Protein AF-A0A0G1ZP36-F1 (afdb_monomer_lite)

Structure (mmCIF, N/CA/C/O backbone):
data_AF-A0A0G1ZP36-F1
#
_entry.id   AF-A0A0G1ZP36-F1
#
loop_
_atom_site.group_PDB
_atom_site.id
_atom_site.type_symbol
_atom_site.label_atom_id
_atom_site.label_alt_id
_atom_site.label_comp_id
_atom_site.label_asym_id
_atom_site.label_entity_id
_atom_site.label_seq_id
_atom_site.pdbx_PDB_ins_code
_atom_site.Cartn_x
_atom_site.Cartn_y
_atom_site.Cartn_z
_atom_site.occupancy
_atom_site.B_iso_or_equiv
_atom_site.auth_seq_id
_atom_site.auth_comp_id
_atom_site.auth_asym_id
_atom_site.auth_atom_id
_atom_site.pdbx_PDB_model_num
ATOM 1 N N . MET A 1 1 ? 2.443 0.712 14.897 1.00 65.25 1 MET A N 1
ATOM 2 C CA . MET A 1 1 ? 2.502 -0.072 13.645 1.00 65.25 1 MET A CA 1
ATOM 3 C C . MET A 1 1 ? 1.630 0.637 12.625 1.00 65.25 1 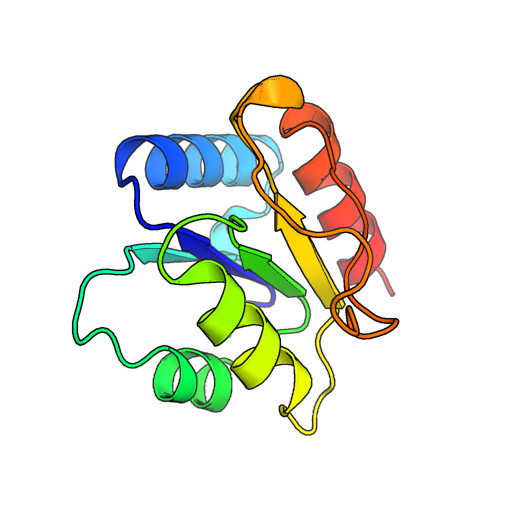MET A C 1
ATOM 5 O O . MET A 1 1 ? 0.583 1.121 13.044 1.00 65.25 1 MET A O 1
ATOM 9 N N . PRO A 1 2 ? 2.072 0.782 11.365 1.00 85.75 2 PRO A N 1
ATOM 10 C CA . PRO A 1 2 ? 1.306 1.484 10.337 1.00 85.75 2 PRO A CA 1
ATOM 11 C C . PRO A 1 2 ? 0.033 0.709 9.988 1.00 85.75 2 PRO A C 1
ATOM 13 O O . PRO A 1 2 ? 0.039 -0.514 9.879 1.00 85.75 2 PRO A O 1
ATOM 16 N N . ASP A 1 3 ? -1.068 1.429 9.796 1.00 92.06 3 ASP A N 1
ATOM 17 C CA . ASP A 1 3 ? -2.339 0.832 9.382 1.00 92.06 3 ASP A CA 1
ATOM 18 C C . ASP A 1 3 ? -2.416 0.622 7.864 1.00 92.06 3 ASP A C 1
ATOM 20 O O . ASP A 1 3 ? -3.232 -0.171 7.383 1.00 92.06 3 ASP A O 1
ATOM 24 N N . VAL A 1 4 ? -1.592 1.357 7.114 1.00 92.94 4 VAL A N 1
ATOM 25 C CA . VAL A 1 4 ? -1.607 1.410 5.653 1.00 92.94 4 VAL A CA 1
ATOM 26 C C . VAL A 1 4 ? -0.200 1.177 5.119 1.00 92.94 4 VAL A C 1
ATOM 28 O O . VAL A 1 4 ? 0.710 1.926 5.467 1.00 92.94 4 VAL A O 1
ATOM 31 N N . LEU A 1 5 ? -0.030 0.188 4.242 1.00 95.00 5 LEU A N 1
ATOM 32 C CA . LEU A 1 5 ? 1.207 0.010 3.477 1.00 95.00 5 LEU A CA 1
ATOM 33 C C . LEU A 1 5 ? 0.985 0.391 2.017 1.00 95.00 5 LEU A C 1
ATOM 35 O O . LEU A 1 5 ? 0.062 -0.113 1.375 1.00 95.00 5 LEU A O 1
ATOM 39 N N . PHE A 1 6 ? 1.855 1.246 1.493 1.00 92.50 6 PHE A N 1
ATOM 40 C CA . PHE A 1 6 ? 1.927 1.588 0.077 1.00 92.50 6 PHE A CA 1
ATOM 41 C C . PHE A 1 6 ? 3.083 0.837 -0.576 1.00 92.50 6 PHE A C 1
ATOM 43 O O . PHE A 1 6 ? 4.202 0.876 -0.073 1.00 92.50 6 PHE A O 1
ATOM 50 N N . PHE A 1 7 ? 2.827 0.194 -1.711 1.00 91.69 7 PHE A N 1
ATOM 51 C CA . PHE A 1 7 ? 3.829 -0.497 -2.517 1.00 91.69 7 PHE A CA 1
ATOM 52 C C . PHE A 1 7 ? 3.811 0.055 -3.936 1.00 91.69 7 PHE A C 1
ATOM 54 O O . PHE A 1 7 ? 2.861 -0.188 -4.684 1.00 91.69 7 PHE A O 1
ATOM 61 N N . GLU A 1 8 ? 4.869 0.762 -4.315 1.00 88.12 8 GLU A N 1
ATOM 62 C CA . GLU A 1 8 ? 4.987 1.369 -5.639 1.00 88.12 8 GLU A CA 1
ATOM 63 C C . GLU A 1 8 ? 6.396 1.181 -6.203 1.00 88.12 8 GLU A C 1
ATOM 65 O O . GLU A 1 8 ? 7.383 1.196 -5.475 1.00 88.12 8 GLU A O 1
ATOM 70 N N . SER A 1 9 ? 6.482 0.983 -7.514 1.00 85.56 9 SER A N 1
ATOM 71 C CA . SER A 1 9 ? 7.722 0.830 -8.275 1.00 85.56 9 SER A CA 1
ATOM 72 C C . SER A 1 9 ? 8.334 2.158 -8.740 1.00 85.56 9 SER A C 1
ATOM 74 O O . SER A 1 9 ? 9.549 2.229 -8.924 1.00 85.56 9 SER A O 1
ATOM 76 N N . SER A 1 10 ? 7.528 3.213 -8.902 1.00 85.06 10 SER A N 1
ATOM 77 C CA . SER A 1 10 ? 7.999 4.578 -9.176 1.00 85.06 10 SER A CA 1
ATOM 78 C C . SER A 1 10 ? 8.250 5.356 -7.872 1.00 85.06 10 SER A C 1
ATOM 80 O O . SER A 1 10 ? 7.312 5.593 -7.104 1.00 85.06 10 SER A O 1
ATOM 82 N N . PRO A 1 11 ? 9.491 5.799 -7.604 1.00 87.50 11 PRO A N 1
ATOM 83 C CA . PRO A 1 11 ? 9.788 6.601 -6.419 1.00 87.50 11 PRO A CA 1
ATOM 84 C C . PRO A 1 11 ? 9.099 7.975 -6.448 1.00 87.50 11 PRO A C 1
ATOM 86 O O . PRO A 1 11 ? 8.756 8.503 -5.393 1.00 87.50 11 PRO A O 1
ATOM 89 N N . GLU A 1 12 ? 8.848 8.541 -7.630 1.00 86.62 12 GLU A N 1
ATOM 90 C CA . GLU A 1 12 ? 8.142 9.816 -7.797 1.00 86.62 12 GLU A CA 1
ATOM 91 C C . GLU A 1 12 ? 6.686 9.703 -7.343 1.00 86.62 12 GLU A C 1
ATOM 93 O O . GLU A 1 12 ? 6.200 10.535 -6.577 1.00 86.62 12 GLU A O 1
ATOM 98 N N . VAL A 1 13 ? 6.009 8.631 -7.757 1.00 84.06 13 VAL A N 1
ATOM 99 C CA . VAL A 1 13 ? 4.641 8.339 -7.323 1.00 84.06 13 VAL A CA 1
ATOM 100 C C . VAL A 1 13 ? 4.591 8.073 -5.818 1.00 84.06 13 VAL A C 1
ATOM 102 O O . VAL A 1 13 ? 3.694 8.553 -5.126 1.00 84.06 13 VAL A O 1
ATOM 105 N N . LEU A 1 14 ? 5.568 7.336 -5.282 1.00 88.19 14 LEU A N 1
ATOM 106 C CA . LEU A 1 14 ? 5.658 7.078 -3.846 1.00 88.19 14 LEU A CA 1
ATOM 107 C C . LEU A 1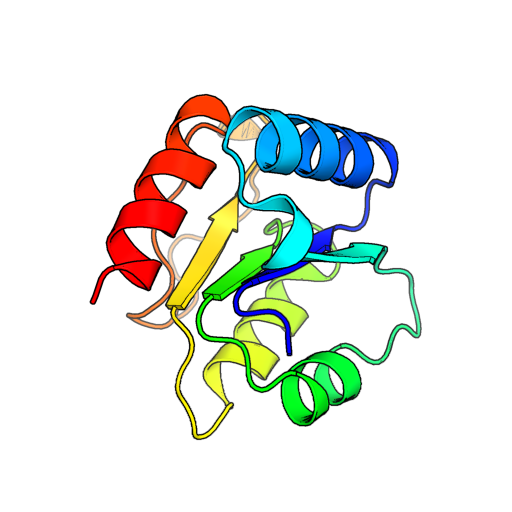 14 ? 5.793 8.388 -3.042 1.00 88.19 14 LEU A C 1
ATOM 109 O O . LEU A 1 14 ? 5.148 8.542 -2.003 1.00 88.19 14 LEU A O 1
ATOM 113 N N . ALA A 1 15 ? 6.590 9.341 -3.535 1.00 89.81 15 ALA A N 1
ATOM 114 C CA . ALA A 1 15 ? 6.734 10.664 -2.931 1.00 89.81 15 ALA A CA 1
ATOM 115 C C . ALA A 1 15 ? 5.425 11.473 -2.992 1.00 89.81 15 ALA A C 1
ATOM 117 O O . ALA A 1 15 ? 5.018 12.042 -1.979 1.00 89.81 15 ALA A O 1
ATOM 118 N N . GLU A 1 16 ? 4.720 11.460 -4.128 1.00 87.56 16 GLU A N 1
ATOM 119 C CA . GLU A 1 16 ? 3.405 12.103 -4.269 1.00 87.56 16 GLU A CA 1
ATOM 120 C C . GLU A 1 16 ? 2.390 11.536 -3.260 1.00 87.56 16 GLU A C 1
ATOM 122 O O . GLU A 1 16 ? 1.678 12.284 -2.583 1.00 87.56 16 GLU A O 1
ATOM 127 N N . LEU A 1 17 ? 2.362 10.211 -3.095 1.00 87.62 17 LEU A N 1
ATOM 128 C CA . LEU A 1 17 ? 1.510 9.540 -2.113 1.00 87.62 17 LEU A CA 1
ATOM 129 C C . LEU A 1 17 ? 1.860 9.950 -0.677 1.00 87.62 17 LEU A C 1
ATOM 131 O O . LEU A 1 17 ? 0.952 10.179 0.123 1.00 87.62 17 LEU A O 1
ATOM 135 N N . ALA A 1 18 ? 3.144 10.087 -0.343 1.00 90.94 18 ALA A N 1
ATOM 136 C CA . ALA A 1 18 ? 3.569 10.550 0.977 1.00 90.94 18 ALA A CA 1
ATOM 137 C C . ALA A 1 18 ? 3.141 12.004 1.245 1.00 90.94 18 ALA A C 1
ATOM 139 O O . ALA A 1 18 ? 2.612 12.310 2.318 1.00 90.94 18 ALA A O 1
ATOM 140 N N . GLU A 1 19 ? 3.285 12.898 0.263 1.00 90.50 19 GLU A N 1
ATOM 141 C CA . GLU A 1 19 ? 2.815 14.283 0.373 1.00 90.50 19 GLU A CA 1
ATOM 142 C C . GLU A 1 19 ? 1.296 14.371 0.558 1.00 90.50 19 GLU A C 1
ATOM 144 O O . GLU A 1 19 ? 0.798 15.154 1.375 1.00 90.50 19 GLU A O 1
ATOM 149 N N . LEU A 1 20 ? 0.537 13.565 -0.183 1.00 87.31 20 LEU A N 1
ATOM 150 C CA . LEU A 1 20 ? -0.915 13.506 -0.049 1.00 87.31 20 LEU A CA 1
ATOM 151 C C . LEU A 1 20 ? -1.334 12.903 1.298 1.00 87.31 20 LEU A C 1
ATOM 153 O O . LEU A 1 20 ? -2.231 13.440 1.952 1.00 87.31 20 LEU A O 1
ATOM 157 N N . ALA A 1 21 ? -0.645 11.868 1.781 1.00 89.94 21 ALA A N 1
ATOM 158 C CA . ALA A 1 21 ? -0.871 11.325 3.118 1.00 89.94 21 ALA A CA 1
ATOM 159 C C . ALA A 1 21 ? -0.657 12.391 4.201 1.00 89.94 21 ALA A C 1
ATOM 161 O O . ALA A 1 21 ? -1.460 12.495 5.133 1.00 89.94 21 ALA A O 1
ATOM 162 N N . ALA A 1 22 ? 0.377 13.226 4.058 1.00 91.06 22 ALA A N 1
ATOM 163 C CA . ALA A 1 22 ? 0.636 14.349 4.954 1.00 91.06 22 ALA A CA 1
ATOM 164 C C . ALA A 1 22 ? -0.491 15.393 4.908 1.00 91.06 22 ALA A C 1
ATOM 166 O O . ALA A 1 22 ? -1.025 15.761 5.957 1.00 91.06 22 ALA A O 1
ATOM 167 N N . LYS A 1 23 ? -0.936 15.801 3.710 1.00 90.50 23 LYS A N 1
ATOM 168 C CA . LYS A 1 23 ? -2.077 16.724 3.528 1.00 90.50 23 LYS A CA 1
ATOM 169 C C . LYS A 1 23 ? -3.359 16.202 4.181 1.00 90.50 23 LYS A C 1
ATOM 171 O O . LYS A 1 23 ? -4.146 16.982 4.713 1.00 90.50 23 LYS A O 1
ATOM 176 N N . HIS A 1 24 ? -3.554 14.884 4.189 1.00 88.81 24 HIS A N 1
ATOM 177 C CA . HIS A 1 24 ? -4.705 14.238 4.812 1.00 88.81 24 HIS A CA 1
ATOM 178 C C . HIS A 1 24 ? -4.492 13.859 6.290 1.00 88.81 24 HIS A C 1
ATOM 180 O O . HIS A 1 24 ? -5.407 13.270 6.865 1.00 88.81 24 HIS A O 1
ATOM 186 N N . GLN A 1 25 ? -3.374 14.225 6.930 1.00 90.69 25 GLN A N 1
ATOM 187 C CA . GLN A 1 25 ? -3.052 13.872 8.328 1.00 90.69 25 GLN A CA 1
ATOM 188 C C . GLN A 1 25 ? -3.033 12.352 8.579 1.00 90.69 25 GLN A C 1
ATOM 190 O O . GLN A 1 25 ? -3.440 11.868 9.632 1.00 90.69 25 GLN A O 1
ATOM 195 N N . LEU A 1 26 ? -2.597 11.583 7.581 1.00 90.69 26 LEU A N 1
ATOM 196 C CA . LEU A 1 26 ? -2.473 10.126 7.654 1.00 90.69 26 LEU A CA 1
ATOM 197 C C . LEU A 1 26 ? -1.023 9.642 7.645 1.00 90.69 26 LEU A C 1
ATOM 199 O O . LEU A 1 26 ? -0.809 8.455 7.851 1.00 90.69 26 LEU A O 1
ATOM 203 N N . LEU A 1 27 ? -0.044 10.532 7.446 1.00 92.56 27 LEU A N 1
ATOM 204 C CA . LEU A 1 27 ? 1.361 10.162 7.255 1.00 92.56 27 LEU A CA 1
ATOM 205 C C . LEU A 1 27 ? 1.894 9.204 8.335 1.00 92.56 27 LEU A C 1
ATOM 207 O O . LEU A 1 27 ? 2.490 8.194 7.996 1.00 92.56 27 LEU A O 1
ATOM 211 N N . GLU A 1 28 ? 1.614 9.463 9.615 1.00 93.00 28 GLU A N 1
ATOM 212 C CA . GLU A 1 28 ? 2.070 8.617 10.737 1.00 93.00 28 GLU A CA 1
ATOM 213 C C . GLU A 1 28 ? 1.426 7.219 10.771 1.00 93.00 28 GLU A C 1
ATOM 215 O O . GLU A 1 28 ? 1.902 6.321 11.465 1.00 93.00 28 GLU A O 1
ATOM 220 N N . ARG A 1 29 ? 0.333 7.022 10.028 1.00 93.31 29 ARG A N 1
ATOM 221 C CA . ARG A 1 29 ? -0.375 5.741 9.891 1.00 93.31 29 ARG A CA 1
ATOM 222 C C . ARG A 1 29 ? 0.026 4.989 8.624 1.00 93.31 29 ARG A C 1
ATOM 224 O O . ARG A 1 29 ? -0.488 3.893 8.393 1.00 93.31 29 ARG A O 1
ATOM 231 N N . CYS A 1 30 ? 0.893 5.574 7.803 1.00 94.44 30 CYS A N 1
ATOM 232 C CA . CYS A 1 30 ? 1.297 5.048 6.512 1.00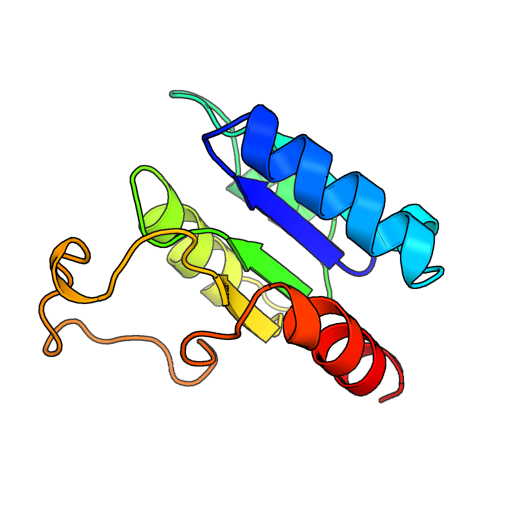 94.44 30 CYS A CA 1
ATOM 233 C C . CYS A 1 30 ? 2.777 4.665 6.521 1.00 94.44 30 CYS A C 1
ATOM 235 O O . CYS A 1 30 ? 3.614 5.379 7.064 1.00 94.44 30 CYS A O 1
ATOM 237 N N . GLU A 1 31 ? 3.104 3.565 5.857 1.00 95.31 31 GLU A N 1
ATOM 238 C CA . GLU A 1 31 ? 4.476 3.220 5.495 1.00 95.31 31 GLU A CA 1
ATOM 239 C C . GLU A 1 31 ? 4.551 3.004 3.981 1.00 95.31 31 GLU A C 1
ATOM 241 O O . GLU A 1 31 ? 3.617 2.495 3.354 1.00 95.31 31 GLU A O 1
ATOM 246 N N . PHE A 1 32 ? 5.645 3.471 3.384 1.00 93.44 32 PHE A N 1
ATOM 247 C CA . PHE A 1 32 ? 5.815 3.562 1.941 1.00 93.44 32 PHE A CA 1
ATOM 248 C C . PHE A 1 32 ? 7.006 2.711 1.516 1.00 93.44 32 PHE A C 1
ATOM 250 O O . PHE A 1 32 ? 8.147 2.985 1.887 1.00 93.44 32 PHE A O 1
ATOM 257 N N . HIS A 1 33 ? 6.739 1.689 0.714 1.00 93.31 33 HIS A N 1
ATOM 258 C CA . HIS A 1 33 ? 7.733 0.759 0.212 1.00 93.31 33 HIS A CA 1
ATOM 259 C C . HIS A 1 33 ? 7.957 0.988 -1.276 1.00 93.31 33 HIS A C 1
ATOM 261 O O . HIS A 1 33 ? 7.092 0.704 -2.110 1.00 93.31 33 HIS A O 1
ATOM 267 N N . TRP A 1 34 ? 9.158 1.453 -1.608 1.00 91.62 34 TRP A N 1
ATOM 268 C CA . TRP A 1 34 ? 9.627 1.414 -2.982 1.00 91.62 34 TRP A CA 1
ATOM 269 C C . TRP A 1 34 ? 9.980 -0.026 -3.358 1.00 91.62 34 TRP A C 1
ATOM 271 O O . TRP A 1 34 ? 10.849 -0.648 -2.739 1.00 91.62 34 TRP A O 1
ATOM 281 N N . VAL A 1 35 ? 9.287 -0.576 -4.352 1.00 86.81 35 VAL A N 1
ATOM 282 C CA . VAL A 1 35 ? 9.451 -1.972 -4.750 1.00 86.81 35 VAL A CA 1
ATOM 283 C C . VAL A 1 35 ? 10.309 -2.086 -6.001 1.00 86.81 35 VAL A C 1
ATOM 285 O O . VAL A 1 35 ? 9.968 -1.586 -7.072 1.00 86.81 35 VAL A O 1
ATOM 288 N N . MET A 1 36 ? 11.408 -2.817 -5.861 1.00 84.25 36 MET A N 1
ATOM 289 C CA . MET A 1 36 ? 12.349 -3.154 -6.920 1.00 84.25 36 MET A CA 1
ATOM 290 C C . MET A 1 36 ? 12.434 -4.683 -7.066 1.00 84.25 36 MET A C 1
ATOM 292 O O . 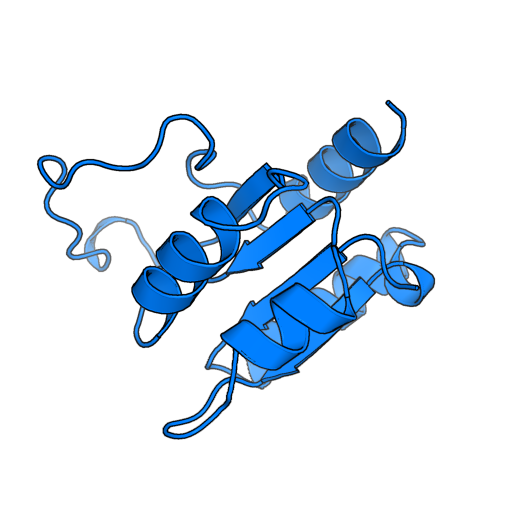MET A 1 36 ? 11.972 -5.420 -6.188 1.00 84.25 36 MET A O 1
ATOM 296 N N . PRO A 1 37 ? 13.030 -5.208 -8.151 1.00 79.56 37 PRO A N 1
ATOM 297 C CA . PRO A 1 37 ? 13.347 -6.630 -8.231 1.00 79.56 37 PRO A CA 1
ATOM 298 C C . PRO A 1 37 ? 14.124 -7.098 -6.989 1.00 79.56 37 PRO A C 1
ATOM 300 O O . PRO A 1 37 ? 15.159 -6.531 -6.650 1.00 79.56 37 PRO A O 1
ATOM 303 N N . GLY A 1 38 ? 13.612 -8.127 -6.307 1.00 80.88 38 GLY A N 1
ATOM 304 C CA . GLY A 1 38 ? 14.198 -8.666 -5.073 1.00 80.88 38 GLY A CA 1
ATOM 305 C C . GLY A 1 38 ? 13.654 -8.075 -3.766 1.00 80.88 38 GLY A C 1
ATOM 306 O O . GLY A 1 38 ? 14.030 -8.555 -2.699 1.00 80.88 38 GLY A O 1
ATOM 307 N N . THR A 1 39 ? 12.757 -7.084 -3.811 1.00 85.94 39 THR A N 1
ATOM 308 C CA . THR A 1 39 ? 12.059 -6.606 -2.609 1.00 85.94 39 THR A CA 1
ATOM 309 C C . THR A 1 39 ? 11.160 -7.706 -2.031 1.00 85.94 39 THR A C 1
ATOM 311 O O . THR A 1 39 ? 10.284 -8.234 -2.716 1.00 85.94 39 THR A O 1
ATOM 314 N N . ASP A 1 40 ? 11.341 -8.019 -0.747 1.00 89.62 40 ASP A N 1
ATOM 315 C CA . ASP A 1 40 ? 10.535 -9.007 -0.022 1.00 89.62 40 ASP A CA 1
ATOM 316 C C . ASP A 1 40 ? 9.230 -8.383 0.503 1.00 89.62 40 ASP A C 1
ATOM 318 O O . ASP A 1 40 ? 9.112 -7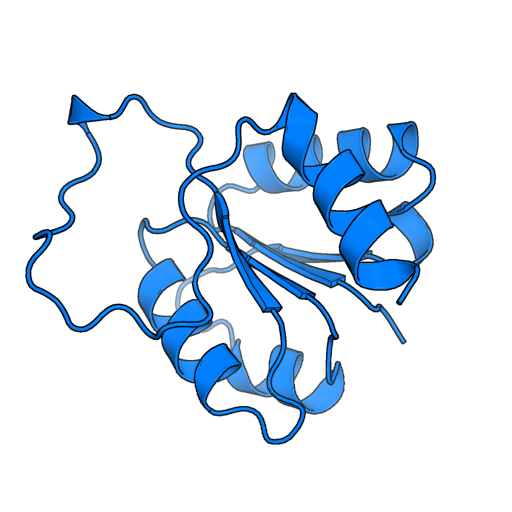.961 1.657 1.00 89.62 40 ASP A O 1
ATOM 322 N N . VAL A 1 41 ? 8.238 -8.303 -0.385 1.00 90.38 41 VAL A N 1
ATOM 323 C CA . VAL A 1 41 ? 6.895 -7.779 -0.085 1.00 90.38 41 VAL A CA 1
ATOM 324 C C . VAL A 1 41 ? 6.195 -8.617 0.992 1.00 90.38 41 VAL A C 1
ATOM 326 O O . VAL A 1 41 ? 5.547 -8.069 1.886 1.00 90.38 41 VAL A O 1
ATOM 329 N N . ALA A 1 42 ? 6.355 -9.942 0.948 1.00 89.62 42 ALA A N 1
ATOM 330 C CA . ALA A 1 42 ? 5.727 -10.861 1.892 1.00 89.62 42 ALA A CA 1
ATOM 331 C C . ALA A 1 42 ? 6.231 -10.639 3.324 1.00 89.62 42 ALA A C 1
ATOM 333 O O . ALA A 1 42 ? 5.467 -10.753 4.284 1.00 89.62 42 ALA A O 1
ATOM 334 N N . LYS A 1 43 ? 7.515 -10.311 3.503 1.00 92.44 43 LYS A N 1
ATOM 335 C CA . LYS A 1 43 ? 8.054 -9.920 4.809 1.00 92.44 43 LYS A CA 1
ATOM 336 C C . LYS A 1 43 ? 7.405 -8.636 5.328 1.00 92.44 43 LYS A C 1
ATOM 338 O O . LYS A 1 43 ? 6.871 -8.669 6.433 1.00 92.44 43 LYS A O 1
ATOM 343 N N . ALA A 1 44 ? 7.379 -7.563 4.533 1.00 91.75 44 ALA A N 1
ATOM 344 C CA . ALA A 1 44 ? 6.778 -6.286 4.940 1.00 91.75 44 ALA A CA 1
ATOM 345 C C . ALA A 1 44 ? 5.297 -6.446 5.334 1.00 91.75 44 ALA A C 1
ATOM 347 O O . ALA A 1 44 ? 4.862 -5.976 6.383 1.00 91.75 44 ALA A O 1
ATOM 348 N N . LEU A 1 45 ? 4.534 -7.201 4.540 1.00 92.56 45 LEU A N 1
ATOM 349 C CA . LEU A 1 45 ? 3.131 -7.518 4.812 1.00 92.56 45 LEU A CA 1
ATOM 350 C C . LEU A 1 45 ? 2.938 -8.333 6.102 1.00 92.56 45 LEU A C 1
ATOM 352 O O . LEU A 1 45 ? 2.040 -8.036 6.893 1.00 92.56 45 LEU A O 1
ATOM 356 N N . ARG A 1 46 ? 3.778 -9.352 6.333 1.00 90.62 46 ARG A N 1
ATOM 357 C CA . ARG A 1 46 ? 3.700 -10.195 7.537 1.00 90.62 46 ARG A CA 1
ATOM 358 C C . ARG A 1 46 ? 4.084 -9.443 8.805 1.00 90.62 46 ARG A C 1
ATOM 360 O O . ARG A 1 46 ? 3.429 -9.656 9.821 1.00 90.62 46 ARG A O 1
ATOM 367 N N . GLU A 1 47 ? 5.117 -8.607 8.748 1.00 91.25 47 GLU A N 1
ATOM 368 C CA . GLU A 1 47 ? 5.592 -7.814 9.887 1.00 91.25 47 GLU A CA 1
ATOM 369 C C . GLU A 1 47 ? 4.634 -6.661 10.202 1.00 91.25 47 GLU A C 1
ATOM 371 O O . GLU A 1 47 ? 4.342 -6.421 11.370 1.00 91.25 47 GLU A O 1
ATOM 376 N N . GLY A 1 48 ? 4.100 -5.991 9.178 1.00 89.12 48 GLY A N 1
ATOM 377 C CA . GLY A 1 48 ? 3.202 -4.851 9.349 1.00 89.12 48 GLY A CA 1
ATOM 378 C C . GLY A 1 48 ? 1.775 -5.221 9.755 1.00 89.12 48 GLY A C 1
ATOM 379 O O . GLY A 1 48 ? 1.133 -4.436 10.446 1.00 89.12 48 GLY A O 1
ATOM 380 N N . GLN A 1 49 ? 1.268 -6.392 9.334 1.00 90.81 49 GLN A N 1
ATOM 381 C CA . GLN A 1 49 ? -0.145 -6.789 9.486 1.00 90.81 49 GLN A CA 1
ATOM 382 C C . GLN A 1 49 ? -1.121 -5.629 9.185 1.00 90.81 49 GLN A C 1
ATOM 384 O O . GLN A 1 49 ? -2.000 -5.328 10.002 1.00 90.81 49 GLN A O 1
ATOM 389 N N . PRO A 1 50 ? -0.985 -4.943 8.033 1.00 92.94 50 PRO A N 1
ATOM 390 C CA . PRO A 1 50 ? -1.727 -3.715 7.795 1.00 92.94 50 PRO A CA 1
ATOM 391 C C . PRO A 1 50 ? -3.220 -3.965 7.651 1.00 92.94 50 PRO A C 1
ATOM 393 O O . PRO A 1 50 ? -3.663 -5.058 7.296 1.00 92.94 50 PRO A O 1
ATOM 396 N N . ARG A 1 51 ? -4.009 -2.914 7.863 1.00 90.12 51 ARG A N 1
ATOM 397 C CA . ARG A 1 51 ? -5.450 -2.920 7.593 1.00 90.12 51 ARG A CA 1
ATOM 398 C C . ARG A 1 51 ? -5.747 -2.619 6.128 1.00 90.12 51 ARG A C 1
ATOM 400 O O . ARG A 1 51 ? -6.738 -3.114 5.586 1.00 90.12 51 ARG A O 1
ATOM 407 N N . VAL A 1 52 ? -4.898 -1.805 5.503 1.00 89.75 52 VAL A N 1
ATOM 408 C CA . VAL A 1 52 ? -5.011 -1.385 4.106 1.00 89.75 52 VAL A CA 1
ATOM 409 C C . VAL A 1 52 ? -3.682 -1.603 3.391 1.00 89.75 52 VAL A C 1
ATOM 411 O O . VAL A 1 52 ? -2.626 -1.224 3.890 1.00 89.75 52 VAL A O 1
ATOM 414 N N . VAL A 1 53 ? -3.742 -2.184 2.200 1.00 90.62 53 VAL A N 1
ATOM 415 C CA . VAL A 1 53 ? -2.612 -2.289 1.276 1.00 90.62 53 VAL A CA 1
ATOM 416 C C . VAL A 1 53 ? -2.970 -1.518 0.019 1.00 90.62 53 VAL A C 1
ATOM 418 O O . VAL A 1 53 ? -4.035 -1.736 -0.555 1.00 90.62 53 VAL A O 1
ATOM 421 N N . VAL A 1 54 ? -2.089 -0.621 -0.408 1.00 88.31 54 VAL A N 1
ATOM 422 C CA . VAL A 1 54 ? -2.244 0.151 -1.640 1.00 88.31 54 VAL A CA 1
ATOM 423 C C . VAL A 1 54 ? -1.091 -0.188 -2.570 1.00 88.31 54 VAL A C 1
ATOM 425 O O . VAL A 1 54 ? 0.065 -0.163 -2.159 1.00 88.31 54 VAL A O 1
ATOM 428 N N . THR A 1 55 ? -1.388 -0.511 -3.824 1.00 87.00 55 THR A N 1
ATOM 429 C CA . THR A 1 55 ? -0.358 -0.795 -4.830 1.00 87.00 55 THR A CA 1
ATOM 430 C C . THR A 1 55 ? -0.816 -0.391 -6.224 1.00 87.00 55 THR A C 1
ATOM 432 O O . THR A 1 55 ? -2.015 -0.227 -6.445 1.00 87.00 55 THR A O 1
ATOM 435 N N . SER A 1 56 ? 0.104 -0.222 -7.172 1.00 76.31 56 SER A N 1
ATOM 436 C CA . SER A 1 56 ? -0.261 -0.102 -8.585 1.00 76.31 56 SER A CA 1
ATOM 437 C C . SER A 1 56 ? -0.378 -1.462 -9.249 1.00 76.31 56 SER A C 1
ATOM 439 O O . SER A 1 56 ? 0.196 -2.431 -8.779 1.00 76.31 56 SER A O 1
ATOM 441 N N . TRP A 1 57 ? -1.139 -1.580 -10.343 1.00 69.44 57 TRP A N 1
ATOM 442 C CA . TRP A 1 57 ? -1.270 -2.873 -11.036 1.00 69.44 57 TRP A CA 1
ATOM 443 C C . TRP A 1 57 ? -0.040 -3.235 -11.884 1.00 69.44 57 TRP A C 1
ATOM 445 O O . TRP A 1 57 ? 0.176 -4.399 -12.222 1.00 69.44 57 TRP A O 1
ATOM 455 N N . ARG A 1 58 ? 0.768 -2.244 -12.278 1.00 65.19 58 ARG A N 1
ATOM 456 C CA . ARG A 1 58 ? 1.936 -2.471 -13.137 1.00 65.19 58 ARG A CA 1
ATOM 457 C C . ARG A 1 58 ? 3.081 -3.133 -12.368 1.00 65.19 58 ARG A C 1
ATOM 459 O O . ARG A 1 58 ? 3.209 -3.016 -11.153 1.00 65.19 58 ARG A O 1
ATOM 466 N N . GLY A 1 59 ? 3.937 -3.826 -13.119 1.00 68.81 59 GLY A N 1
ATOM 467 C CA . GLY A 1 59 ? 5.149 -4.445 -12.591 1.00 68.81 59 GLY A CA 1
ATOM 468 C C . GLY A 1 59 ? 4.849 -5.483 -11.511 1.00 68.81 59 GLY A C 1
ATOM 469 O O . GLY A 1 59 ? 4.251 -6.521 -11.782 1.00 68.81 59 GLY A O 1
ATOM 470 N N . ILE A 1 60 ? 5.287 -5.193 -10.289 1.00 69.31 60 ILE A N 1
ATOM 471 C CA . ILE A 1 60 ? 5.210 -6.086 -9.122 1.00 69.31 60 ILE A CA 1
ATOM 472 C C . ILE A 1 60 ? 3.845 -6.068 -8.417 1.00 69.31 60 ILE A C 1
ATOM 474 O O . ILE A 1 60 ? 3.614 -6.864 -7.509 1.00 69.31 60 ILE A O 1
ATOM 478 N N . GLY A 1 61 ? 2.928 -5.199 -8.851 1.00 75.31 61 GLY A N 1
ATOM 479 C CA . GLY A 1 61 ? 1.606 -5.003 -8.261 1.00 75.31 61 GLY A CA 1
ATOM 480 C C . GLY A 1 61 ? 0.782 -6.265 -8.063 1.00 75.31 61 GLY A C 1
ATOM 481 O O . GLY A 1 61 ? 0.222 -6.500 -6.995 1.00 75.31 61 GLY A O 1
ATOM 482 N N . GLY A 1 62 ? 0.754 -7.125 -9.084 1.00 76.19 62 GLY A N 1
ATOM 483 C CA . GLY A 1 62 ? 0.044 -8.401 -9.011 1.00 76.19 62 GLY A CA 1
ATOM 484 C C . GLY A 1 62 ? 0.563 -9.302 -7.887 1.00 76.19 62 GLY A C 1
ATOM 485 O O . GLY A 1 62 ? -0.232 -9.920 -7.184 1.00 76.19 62 GLY A O 1
ATOM 486 N N . ALA A 1 63 ? 1.881 -9.325 -7.657 1.00 80.50 63 ALA A N 1
ATOM 487 C CA . ALA A 1 63 ? 2.467 -10.081 -6.552 1.00 80.50 63 ALA A CA 1
ATOM 488 C C . ALA A 1 63 ? 2.058 -9.491 -5.194 1.00 80.50 63 ALA A C 1
ATOM 490 O O . ALA A 1 63 ? 1.664 -10.237 -4.304 1.00 80.50 63 ALA A O 1
ATOM 491 N N . VAL A 1 64 ? 2.056 -8.159 -5.056 1.00 87.12 64 VAL A N 1
ATOM 492 C CA . VAL A 1 64 ? 1.591 -7.481 -3.832 1.00 87.12 64 VAL A CA 1
ATOM 493 C C . VAL A 1 64 ? 0.139 -7.844 -3.518 1.00 87.12 64 VAL A C 1
ATOM 495 O O . VAL A 1 64 ? -0.176 -8.162 -2.372 1.00 87.12 64 VAL A O 1
ATOM 498 N N . VAL A 1 65 ? -0.741 -7.839 -4.524 1.00 83.62 65 VAL A N 1
ATOM 499 C CA . VAL A 1 65 ? -2.156 -8.205 -4.358 1.00 83.62 65 VAL A CA 1
ATOM 500 C C . VAL A 1 65 ? -2.301 -9.648 -3.870 1.00 83.62 65 VAL A C 1
ATOM 502 O O . VAL A 1 65 ? -3.058 -9.893 -2.931 1.00 83.62 65 VAL A O 1
ATOM 505 N N . LEU A 1 66 ? -1.579 -10.596 -4.475 1.00 83.56 66 LEU A N 1
ATOM 506 C CA . LEU A 1 66 ? -1.646 -12.011 -4.097 1.00 83.56 66 LEU A CA 1
ATOM 507 C C . LEU A 1 66 ? -1.137 -12.249 -2.669 1.00 83.56 66 LEU A C 1
ATOM 509 O O . LEU A 1 66 ? -1.822 -12.897 -1.877 1.00 83.56 66 LEU A O 1
ATOM 513 N N . GLU A 1 67 ? 0.017 -11.678 -2.319 1.00 88.94 67 GLU A N 1
ATOM 514 C CA . GLU A 1 67 ? 0.597 -11.793 -0.975 1.00 88.94 67 GLU A CA 1
ATOM 515 C C . GLU A 1 67 ? -0.310 -11.152 0.086 1.00 88.94 67 GLU A C 1
ATOM 517 O O . GLU A 1 67 ? -0.582 -11.743 1.132 1.00 88.94 67 GLU A O 1
ATOM 522 N N . ALA A 1 68 ? -0.859 -9.965 -0.194 1.00 87.69 68 ALA A N 1
ATOM 523 C CA . ALA A 1 68 ? -1.774 -9.285 0.718 1.00 87.69 68 ALA A CA 1
ATOM 524 C C . ALA A 1 68 ? -3.092 -10.056 0.893 1.00 87.69 68 ALA A C 1
ATOM 526 O O . ALA A 1 68 ? -3.633 -10.117 2.000 1.00 87.69 68 ALA A O 1
ATOM 527 N N . ALA A 1 69 ? -3.610 -10.676 -0.172 1.00 85.31 69 ALA A N 1
ATOM 528 C CA . ALA A 1 69 ? -4.834 -11.473 -0.120 1.00 85.31 69 ALA A CA 1
ATOM 529 C C . ALA A 1 69 ? -4.672 -12.749 0.723 1.00 85.31 69 ALA A C 1
ATOM 531 O O . ALA A 1 69 ? -5.655 -13.214 1.312 1.00 85.31 69 ALA A O 1
ATOM 532 N N . ALA A 1 70 ? -3.449 -13.280 0.809 1.00 86.69 70 ALA A N 1
ATOM 533 C CA . ALA A 1 70 ? -3.104 -14.453 1.604 1.00 86.69 70 ALA A CA 1
ATOM 534 C C . ALA A 1 70 ? -2.945 -14.161 3.109 1.00 86.69 70 ALA A C 1
ATOM 536 O O . ALA A 1 70 ? -2.884 -15.100 3.908 1.00 86.69 70 ALA A O 1
ATOM 537 N N . LEU A 1 71 ? -2.902 -12.889 3.528 1.00 86.12 71 LEU A N 1
ATOM 538 C CA . LEU A 1 71 ? -2.721 -12.551 4.938 1.00 86.12 71 LEU A CA 1
ATOM 539 C C . LEU A 1 71 ? -3.921 -12.986 5.812 1.00 86.12 71 LEU A C 1
ATOM 541 O O . LEU A 1 71 ? -5.081 -12.755 5.441 1.00 86.12 71 LEU A O 1
ATOM 545 N N . PRO A 1 72 ? -3.679 -13.530 7.025 1.00 87.44 72 PRO A N 1
ATOM 546 C CA . PRO A 1 72 ? -4.744 -13.968 7.934 1.00 87.44 72 PRO A CA 1
ATOM 547 C C . PRO A 1 72 ? -5.689 -12.843 8.369 1.00 87.44 72 PRO A C 1
ATOM 549 O O . PRO A 1 72 ? -6.891 -13.067 8.514 1.00 87.44 72 PRO A O 1
ATOM 552 N N . ASN A 1 73 ? -5.154 -11.632 8.551 1.00 85.94 73 ASN A N 1
ATOM 553 C CA . ASN A 1 73 ? -5.911 -10.444 8.945 1.00 85.94 73 ASN A CA 1
ATOM 554 C C . ASN A 1 73 ? -6.743 -9.848 7.790 1.00 85.94 73 ASN A C 1
ATOM 556 O O . ASN A 1 73 ? -7.576 -8.978 8.035 1.00 85.94 73 ASN A O 1
ATOM 560 N N . ARG A 1 74 ? -6.570 -10.352 6.556 1.00 84.31 74 ARG A N 1
ATOM 561 C CA . ARG A 1 74 ? -7.393 -10.034 5.380 1.00 84.31 74 ARG A CA 1
ATOM 562 C C . ARG A 1 74 ? -7.511 -8.517 5.136 1.00 84.31 74 ARG A C 1
ATOM 564 O O . ARG A 1 74 ? -8.634 -8.002 5.181 1.00 84.31 74 ARG A O 1
ATOM 571 N N . PRO A 1 75 ? -6.402 -7.809 4.848 1.00 86.88 75 PRO A N 1
ATOM 572 C CA . PRO A 1 75 ? -6.433 -6.371 4.608 1.00 86.88 75 PRO A CA 1
ATOM 573 C C . PRO A 1 75 ? -7.380 -6.006 3.462 1.00 86.88 75 PRO A C 1
ATOM 575 O O . PRO A 1 75 ? -7.672 -6.812 2.571 1.00 86.88 75 PRO A O 1
ATOM 578 N N . ARG A 1 76 ? -7.831 -4.751 3.457 1.00 84.56 76 ARG A N 1
ATOM 579 C CA . ARG A 1 76 ? -8.443 -4.148 2.270 1.00 84.56 76 ARG A CA 1
ATOM 580 C C . ARG A 1 76 ? -7.338 -3.811 1.277 1.00 84.56 76 ARG A C 1
ATOM 582 O O . ARG A 1 76 ? -6.363 -3.169 1.653 1.00 84.56 76 ARG A O 1
ATOM 589 N N . ILE A 1 77 ? -7.492 -4.245 0.032 1.00 82.38 77 ILE A N 1
ATOM 590 C CA . ILE A 1 77 ? -6.480 -4.060 -1.006 1.00 82.38 77 ILE A CA 1
ATOM 591 C C . ILE A 1 77 ? -7.032 -3.065 -2.014 1.00 82.38 77 ILE A C 1
ATOM 593 O O . ILE A 1 77 ? -8.119 -3.258 -2.559 1.00 82.38 77 ILE A O 1
ATOM 597 N N . LEU A 1 78 ? -6.286 -1.998 -2.252 1.00 80.25 78 LEU A N 1
ATOM 598 C CA . LEU A 1 78 ? -6.619 -1.000 -3.246 1.00 80.25 78 LEU A CA 1
ATOM 599 C C . LEU A 1 78 ? -5.553 -0.987 -4.330 1.00 80.25 78 LEU A C 1
ATOM 601 O O . LEU A 1 78 ? -4.360 -0.858 -4.050 1.00 80.25 78 LEU A O 1
ATOM 605 N N . VAL A 1 79 ? -6.012 -1.088 -5.571 1.00 75.25 79 VAL A N 1
ATOM 606 C CA . VAL A 1 79 ? -5.154 -0.958 -6.740 1.00 75.25 79 VAL A CA 1
ATOM 607 C C . VAL A 1 79 ? -5.339 0.446 -7.306 1.00 75.25 79 VAL A C 1
ATOM 609 O O . VAL A 1 79 ? -6.370 0.762 -7.896 1.00 75.25 79 VAL A O 1
ATOM 612 N N . ALA A 1 80 ? -4.338 1.301 -7.121 1.00 66.81 80 ALA A N 1
ATOM 613 C CA . ALA A 1 80 ? -4.314 2.644 -7.686 1.00 66.81 80 ALA A CA 1
ATOM 614 C C . ALA A 1 80 ? -3.673 2.617 -9.083 1.00 66.81 80 ALA A C 1
ATOM 616 O O . ALA A 1 80 ? -2.694 1.914 -9.318 1.00 66.81 80 ALA A O 1
ATOM 617 N N . SER A 1 81 ? -4.193 3.388 -10.036 1.00 61.88 81 SER A N 1
ATOM 618 C CA . SER A 1 81 ? -3.512 3.595 -11.318 1.00 61.88 81 SER A CA 1
ATOM 619 C C . SER A 1 81 ? -3.288 5.074 -11.555 1.00 61.88 81 SER A C 1
ATOM 621 O O . SER A 1 81 ? -4.235 5.853 -11.522 1.00 61.88 81 SER A O 1
ATOM 623 N N . HIS A 1 82 ? -2.046 5.421 -11.875 1.00 55.47 82 HIS A N 1
ATOM 624 C CA . HIS A 1 82 ? -1.641 6.757 -12.309 1.00 55.47 82 HIS A CA 1
ATOM 625 C C . HIS A 1 82 ? -1.763 6.968 -13.823 1.00 55.47 82 HIS A C 1
ATOM 627 O O . HIS A 1 82 ? -1.611 8.089 -14.297 1.00 55.47 82 HIS A O 1
ATOM 633 N N . TYR A 1 83 ? -2.029 5.903 -14.588 1.00 49.28 83 TYR A N 1
ATOM 634 C CA . TYR A 1 83 ? -2.037 5.941 -16.051 1.00 49.28 83 TYR A CA 1
ATOM 635 C C . TYR A 1 83 ? -3.461 5.904 -16.633 1.00 49.28 83 TYR A C 1
ATOM 637 O O . TYR A 1 83 ? -4.343 5.265 -16.029 1.00 49.28 83 TYR A O 1
ATOM 645 N N . PRO A 1 84 ? -3.668 6.540 -17.807 1.00 47.44 84 PRO A N 1
ATOM 646 C CA . PRO A 1 84 ? -4.887 6.432 -18.607 1.00 47.44 84 PRO A CA 1
ATOM 647 C C . PRO A 1 84 ? -5.324 4.974 -18.820 1.00 47.44 84 PRO A C 1
ATOM 649 O O . PRO A 1 84 ? -4.502 4.055 -18.851 1.00 47.44 84 PRO A O 1
ATOM 652 N N . GLU A 1 85 ? -6.638 4.745 -18.905 1.00 46.59 85 GLU A N 1
ATOM 653 C CA . GLU A 1 85 ? -7.264 3.412 -18.986 1.00 46.59 85 GLU A CA 1
ATOM 654 C C . GLU A 1 85 ? -6.714 2.528 -20.107 1.00 46.59 85 GLU A C 1
ATOM 656 O O . GLU A 1 85 ? -6.533 1.325 -19.928 1.00 46.59 85 GLU A O 1
ATOM 661 N N . ASP A 1 86 ? -6.402 3.146 -21.232 1.00 47.81 86 ASP A N 1
ATOM 662 C CA . ASP A 1 86 ? -5.910 2.565 -22.472 1.00 47.81 86 ASP A CA 1
ATOM 663 C C . ASP A 1 86 ? -4.522 1.921 -22.353 1.00 47.81 86 ASP A C 1
ATOM 665 O O . ASP A 1 86 ? -4.173 1.044 -23.149 1.00 47.81 86 ASP A O 1
ATOM 669 N N . GLU A 1 87 ? -3.750 2.258 -21.317 1.00 39.72 87 GLU A N 1
ATOM 670 C CA . GLU A 1 87 ? -2.438 1.654 -21.095 1.00 39.72 87 GLU A CA 1
ATOM 671 C C . GLU A 1 87 ? -2.419 0.536 -20.038 1.00 39.72 87 GLU A C 1
ATOM 673 O O . GLU A 1 87 ? -1.357 -0.008 -19.697 1.00 39.72 87 GLU A O 1
ATOM 678 N N . ILE A 1 88 ? -3.581 0.187 -19.489 1.00 44.72 88 ILE A N 1
ATOM 679 C CA . ILE A 1 88 ? -3.722 -0.850 -18.473 1.00 44.72 88 ILE A CA 1
ATOM 680 C C . ILE A 1 88 ? -4.094 -2.150 -19.174 1.00 44.72 88 ILE A C 1
ATOM 682 O O . ILE A 1 88 ? -5.258 -2.477 -19.392 1.00 44.72 88 ILE A O 1
ATOM 686 N N . ARG A 1 89 ? -3.071 -2.921 -19.552 1.00 43.22 89 ARG A N 1
ATOM 687 C CA . ARG A 1 89 ? -3.241 -4.259 -20.133 1.00 43.22 89 ARG A CA 1
ATOM 688 C C . ARG A 1 89 ? -3.555 -5.281 -19.045 1.00 43.22 89 ARG A C 1
ATOM 690 O O . ARG A 1 89 ? -2.751 -6.162 -18.753 1.00 43.22 89 ARG A O 1
ATOM 697 N N . CYS A 1 90 ? -4.729 -5.163 -18.446 1.00 42.91 90 CYS A N 1
ATOM 698 C CA . CYS A 1 90 ? -5.268 -6.178 -17.554 1.00 42.91 90 CYS A CA 1
ATOM 699 C C . CYS A 1 90 ? -6.358 -6.901 -18.318 1.00 42.91 90 CYS A C 1
ATOM 701 O O . CYS A 1 90 ? -7.344 -6.290 -18.717 1.00 42.91 90 CYS A O 1
ATOM 703 N N . SER A 1 91 ? -6.182 -8.199 -18.553 1.00 34.59 91 SER A N 1
ATOM 704 C CA . SER A 1 91 ? -7.290 -9.012 -19.038 1.00 34.59 91 SER A CA 1
ATOM 705 C C . SER A 1 91 ? -8.387 -8.976 -17.967 1.00 34.59 91 SER A C 1
ATOM 707 O O . SER A 1 91 ? -8.128 -9.449 -16.858 1.00 34.59 91 SER A O 1
ATOM 709 N N . PRO A 1 92 ? -9.602 -8.478 -18.257 1.00 41.56 92 PRO A N 1
ATOM 710 C CA . PRO A 1 92 ? -10.717 -8.431 -17.302 1.00 41.56 92 PRO A CA 1
ATOM 711 C C . PRO A 1 92 ? -11.258 -9.830 -16.930 1.00 41.56 92 PRO A C 1
ATOM 713 O O . PRO A 1 92 ? -12.350 -9.954 -16.389 1.00 41.56 92 PRO A O 1
ATOM 716 N N . LYS A 1 93 ? -10.518 -10.898 -17.264 1.00 41.81 93 LYS A N 1
ATOM 717 C CA . LYS A 1 93 ? -10.864 -12.310 -17.057 1.00 41.81 93 LYS A CA 1
ATOM 718 C C . LYS A 1 93 ? -9.926 -13.045 -16.093 1.00 41.81 93 LYS A C 1
ATOM 720 O O . LYS A 1 93 ? -10.072 -14.252 -15.942 1.00 41.81 93 LYS A O 1
ATOM 725 N N . GLY A 1 94 ? -8.932 -12.374 -15.509 1.00 46.66 94 GLY A N 1
ATOM 726 C CA . GLY A 1 94 ? -8.184 -12.955 -14.391 1.00 46.66 94 GLY A CA 1
ATOM 727 C C . GLY A 1 94 ? -9.042 -12.892 -13.132 1.00 46.66 94 GLY A C 1
ATOM 728 O O . GLY A 1 94 ? -9.686 -11.870 -12.921 1.00 46.66 94 GLY A O 1
ATOM 729 N N . ASP A 1 95 ? -9.069 -13.953 -12.327 1.00 48.41 95 ASP A N 1
ATOM 730 C CA . ASP A 1 95 ? -9.759 -13.975 -11.032 1.00 48.41 95 ASP A CA 1
ATOM 731 C C . ASP A 1 95 ? -9.191 -12.874 -10.119 1.00 48.41 95 ASP A C 1
ATOM 733 O O . ASP A 1 95 ? -8.181 -13.059 -9.437 1.00 48.41 95 ASP A O 1
ATOM 737 N N . ILE A 1 96 ? -9.803 -11.690 -10.140 1.00 53.00 96 ILE A N 1
ATOM 738 C CA . ILE A 1 96 ? -9.472 -10.602 -9.223 1.00 53.00 96 ILE A CA 1
ATOM 739 C C . ILE A 1 96 ? -10.156 -10.932 -7.888 1.00 53.00 96 ILE A C 1
ATOM 741 O O . ILE A 1 96 ? -11.375 -11.106 -7.875 1.00 53.00 96 ILE A O 1
ATOM 745 N N . PRO A 1 97 ? -9.426 -11.024 -6.759 1.00 51.50 97 PRO A N 1
ATOM 746 C CA . PRO A 1 97 ? -10.044 -11.316 -5.468 1.00 51.50 97 PRO A CA 1
ATOM 747 C C . PRO A 1 97 ? -11.109 -10.273 -5.091 1.00 51.50 97 PRO A C 1
ATOM 749 O O . PRO A 1 97 ? -10.847 -9.078 -5.209 1.00 51.50 97 PRO A O 1
ATOM 752 N N . ASP A 1 98 ? -12.240 -10.701 -4.509 1.00 52.41 98 ASP A N 1
ATOM 753 C CA . ASP A 1 98 ? -13.397 -9.857 -4.112 1.00 52.41 98 ASP A CA 1
ATOM 754 C C . ASP A 1 98 ? -13.067 -8.633 -3.225 1.00 52.41 98 ASP A C 1
ATOM 756 O O . ASP A 1 98 ? -13.914 -7.780 -2.958 1.00 52.41 98 ASP A O 1
ATOM 760 N N . LYS A 1 99 ? -11.847 -8.564 -2.684 1.00 51.34 99 LYS A N 1
ATOM 761 C CA . LYS A 1 99 ? -11.369 -7.496 -1.793 1.00 51.34 99 LYS A CA 1
ATOM 762 C C . LYS A 1 99 ? -10.564 -6.414 -2.501 1.00 51.34 99 LYS A C 1
ATOM 764 O O . LYS A 1 99 ? -10.197 -5.444 -1.836 1.00 51.34 99 LYS A O 1
ATOM 769 N N . VAL A 1 100 ? -10.256 -6.599 -3.782 1.00 53.06 100 VAL A N 1
ATOM 770 C CA . VAL A 1 100 ? -9.609 -5.586 -4.610 1.00 53.06 100 VAL A CA 1
ATOM 771 C C . VAL A 1 100 ? -10.666 -4.560 -4.987 1.00 53.06 100 VAL A C 1
ATOM 773 O O . VAL A 1 100 ? -11.635 -4.874 -5.675 1.00 53.06 100 VAL A O 1
ATOM 776 N N . VAL A 1 101 ? -10.503 -3.338 -4.494 1.00 54.69 101 VAL A N 1
ATOM 777 C CA . VAL A 1 101 ? -11.388 -2.229 -4.853 1.00 54.69 101 VAL A CA 1
ATOM 778 C C . VAL A 1 101 ? -10.898 -1.608 -6.161 1.00 54.69 101 VAL A C 1
ATOM 780 O O . VAL A 1 101 ? -9.706 -1.335 -6.307 1.00 54.69 101 VAL A O 1
ATOM 783 N N . ASP A 1 102 ? -11.833 -1.429 -7.097 1.00 53.19 102 ASP A N 1
ATOM 784 C CA . ASP A 1 102 ? -11.618 -0.826 -8.414 1.00 53.19 102 ASP A CA 1
ATOM 785 C C . ASP A 1 102 ? -11.089 0.619 -8.308 1.00 53.19 102 ASP A C 1
ATOM 787 O O . ASP A 1 102 ? -11.265 1.287 -7.283 1.00 53.19 102 ASP A O 1
ATOM 791 N N . LYS A 1 103 ? -10.409 1.072 -9.367 1.00 52.72 103 LYS A N 1
ATOM 792 C CA . LYS A 1 103 ? -9.618 2.310 -9.469 1.00 52.72 103 LYS A CA 1
ATOM 793 C C . LYS A 1 103 ? -10.201 3.501 -8.699 1.00 52.72 103 LYS A C 1
ATOM 795 O O . LYS A 1 103 ? -11.288 3.990 -8.999 1.00 52.72 103 LYS A O 1
ATOM 800 N N . PHE A 1 104 ? -9.396 4.067 -7.803 1.00 54.59 104 PHE A N 1
ATOM 801 C CA . PHE A 1 104 ? -9.652 5.381 -7.217 1.00 54.59 104 PHE A CA 1
ATOM 802 C C . PHE A 1 104 ? -8.771 6.444 -7.874 1.00 54.59 104 PHE A C 1
ATOM 804 O O . PHE A 1 104 ? -7.567 6.246 -8.032 1.00 54.59 104 PHE A O 1
ATOM 811 N N . GLU A 1 105 ? -9.358 7.598 -8.206 1.00 60.25 105 GLU A N 1
ATOM 812 C CA . GLU A 1 105 ? -8.572 8.810 -8.450 1.00 60.25 105 GLU A CA 1
ATOM 813 C C . GLU A 1 105 ? -7.730 9.107 -7.199 1.00 60.25 105 GLU A C 1
ATOM 815 O O . GLU A 1 105 ? -8.228 9.024 -6.070 1.00 60.25 105 GLU A O 1
ATOM 820 N N . ILE A 1 106 ? -6.457 9.463 -7.384 1.00 63.62 106 ILE A N 1
ATOM 821 C CA . ILE A 1 106 ? -5.522 9.653 -6.266 1.00 63.62 106 ILE A CA 1
ATOM 822 C C . ILE A 1 106 ? -5.982 10.731 -5.268 1.00 63.62 106 ILE A C 1
ATOM 824 O O . ILE A 1 106 ? -5.725 10.632 -4.071 1.00 63.62 106 ILE A O 1
ATOM 828 N N . ASN A 1 107 ? -6.751 11.721 -5.726 1.00 62.81 107 ASN A N 1
ATOM 829 C CA . ASN A 1 107 ? -7.356 12.751 -4.874 1.00 62.81 107 ASN A CA 1
ATOM 830 C C . ASN A 1 107 ? -8.474 12.216 -3.949 1.00 62.81 107 ASN A C 1
ATOM 832 O O . ASN A 1 107 ? -8.777 12.847 -2.943 1.00 62.81 107 ASN A O 1
ATOM 836 N N . LYS A 1 108 ? -9.077 11.060 -4.257 1.00 70.19 108 LYS A N 1
ATOM 837 C CA . LYS A 1 108 ? -10.135 10.401 -3.465 1.00 70.19 108 LYS A CA 1
ATOM 838 C C . LYS A 1 108 ? -9.606 9.238 -2.620 1.00 70.19 108 LYS A C 1
ATOM 840 O O . LYS A 1 108 ? -10.304 8.766 -1.721 1.00 70.19 108 LYS A O 1
ATOM 845 N N . LEU A 1 109 ? -8.377 8.795 -2.891 1.00 79.75 109 LEU A N 1
ATOM 846 C CA . LEU A 1 109 ? -7.681 7.707 -2.201 1.00 79.75 109 LEU A CA 1
ATOM 847 C C . LEU A 1 109 ? -7.695 7.884 -0.680 1.00 79.75 109 LEU A C 1
ATOM 849 O O . LEU A 1 109 ? -8.178 7.022 0.052 1.00 79.75 109 LEU A O 1
ATOM 853 N N . PHE A 1 110 ? -7.197 9.020 -0.195 1.00 80.75 110 PHE A N 1
ATOM 854 C CA . PHE A 1 110 ? -6.997 9.227 1.238 1.00 80.75 110 PHE A CA 1
ATOM 855 C C . PHE A 1 110 ? -8.305 9.432 2.004 1.00 80.75 110 PHE A C 1
ATOM 857 O O . PHE A 1 110 ? -8.399 9.039 3.166 1.00 80.75 110 PHE A O 1
ATOM 864 N N . ASP A 1 111 ? -9.347 9.958 1.361 1.00 80.81 111 ASP A N 1
ATOM 865 C CA . ASP A 1 111 ? -10.681 10.038 1.962 1.00 80.81 111 ASP A CA 1
ATOM 866 C C . ASP A 1 111 ? -11.321 8.657 2.116 1.00 80.81 111 ASP A C 1
ATOM 868 O O . ASP A 1 111 ? -11.992 8.384 3.114 1.00 80.81 111 ASP A O 1
ATOM 872 N N . TRP A 1 1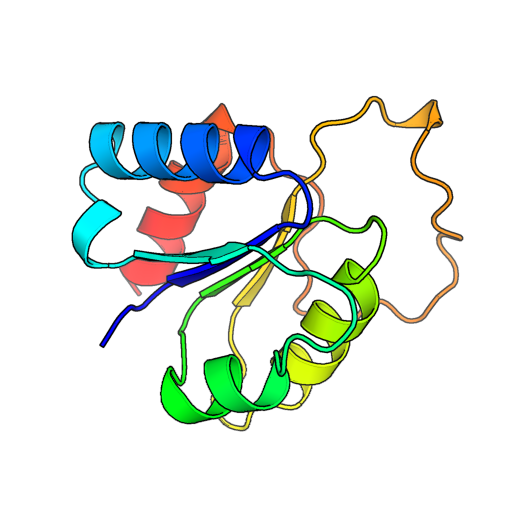12 ? -11.091 7.754 1.161 1.00 83.25 112 TRP A N 1
ATOM 873 C CA . TRP A 1 112 ? -11.505 6.361 1.292 1.00 83.25 112 TRP A CA 1
ATOM 874 C C . TRP A 1 112 ? -10.711 5.636 2.386 1.00 83.25 112 TRP A C 1
ATOM 876 O O . TRP A 1 112 ? -11.315 4.986 3.240 1.00 83.25 112 TRP A O 1
ATOM 886 N N . VAL A 1 113 ? -9.385 5.815 2.434 1.00 82.19 113 VAL A N 1
ATOM 887 C CA . VAL A 1 113 ? -8.531 5.247 3.493 1.00 82.19 113 VAL A CA 1
ATOM 888 C C . VAL A 1 113 ? -9.023 5.692 4.872 1.00 82.19 113 VAL A C 1
ATOM 890 O O . VAL A 1 113 ? -9.225 4.850 5.744 1.00 82.19 113 VAL A O 1
ATOM 893 N N . LYS A 1 114 ? -9.321 6.985 5.065 1.00 83.56 114 LYS A N 1
ATOM 894 C CA . LYS A 1 114 ? -9.912 7.490 6.318 1.00 83.56 114 LYS A CA 1
ATOM 895 C C . LYS A 1 114 ? -11.185 6.745 6.707 1.00 83.56 114 LYS A C 1
ATOM 897 O O . LYS A 1 114 ? -11.327 6.364 7.866 1.00 83.56 114 LYS A O 1
ATOM 902 N N . LYS A 1 115 ? -12.094 6.516 5.753 1.00 83.38 115 LYS A N 1
ATOM 903 C CA . LYS A 1 115 ? -13.350 5.789 6.000 1.00 83.38 115 LYS A CA 1
ATOM 904 C C . LYS A 1 115 ? -13.098 4.345 6.429 1.00 83.38 115 LYS A C 1
ATOM 906 O O . LYS A 1 115 ? -13.742 3.885 7.362 1.00 83.38 115 LYS A O 1
ATOM 911 N N . VAL A 1 116 ? -12.158 3.647 5.789 1.00 81.06 116 VAL A N 1
ATOM 912 C CA . VAL A 1 116 ? -11.806 2.263 6.155 1.00 81.06 116 VAL A CA 1
ATOM 913 C C . VAL A 1 116 ? -11.192 2.191 7.551 1.00 81.06 116 VAL A C 1
ATOM 915 O O . VAL A 1 116 ? -11.490 1.268 8.303 1.00 81.06 116 VAL A O 1
ATOM 918 N N . LEU A 1 117 ? -10.352 3.164 7.903 1.00 81.44 117 LEU A N 1
ATOM 919 C CA . LEU A 1 117 ? -9.654 3.203 9.186 1.00 81.44 117 LEU A CA 1
ATOM 920 C C . LEU A 1 117 ? -10.518 3.667 10.368 1.00 81.44 117 LEU A C 1
ATOM 922 O O . LEU A 1 117 ? -10.092 3.492 11.509 1.00 81.44 117 LEU A O 1
ATOM 926 N N . ALA A 1 118 ? -11.673 4.285 10.110 1.00 80.25 118 ALA A N 1
ATOM 927 C CA . ALA A 1 118 ? -12.622 4.732 11.134 1.00 80.25 118 ALA A CA 1
ATOM 928 C C . ALA A 1 118 ? -13.552 3.615 11.647 1.00 80.25 118 ALA A C 1
ATOM 930 O O . ALA A 1 118 ? -14.209 3.797 12.671 1.00 80.25 118 ALA A O 1
ATOM 931 N N . VAL A 1 119 ? -13.616 2.491 10.926 1.00 61.81 119 VAL A N 1
ATOM 932 C CA . VAL A 1 119 ? -14.290 1.240 11.328 1.00 61.81 119 VAL A CA 1
ATOM 933 C C . VAL A 1 119 ? -13.322 0.375 12.128 1.00 61.81 119 VAL A C 1
ATOM 935 O O . VAL A 1 119 ? -13.785 -0.457 12.930 1.00 61.81 119 VAL A O 1
#

Secondary structure (DSSP, 8-state):
--SEEEEES-HHHHHHHHHHHHHTT-GGGEEEEE--TT--HHHHHHHH--SEEEEESTTTHHHHHHHHHT-TT--EEEEE--S-GGG----TTS---TTEE----HHHHHHHHHHHHT-

Radius of gyration: 13.28 Å; chains: 1; bounding box: 28×31×36 Å

pLDDT: mean 77.43, std 16.45, range [34.59, 95.31]

Sequence (119 aa):
MPDVLFFESSPEVLAELAELAAKHQLLERCEFHWVMPGTDVAKALREGQPRVVVTSWRGIGGAVVLEAAALPNRPRILVASHYPEDEIRCSPKGDIPDKVVDKFEINKLFDWVKKVLAV

Foldseek 3Di:
DAQEEEEEQDVVVLVVLLVVCVVLVRNVNYDYDHDDVPDPLLVVCVVCVHQEYEYAPPDCRVVNQVSLCPDPSRHQYEHEDPDDPVPDPDDPPPPRDPRYDPYDDSNCVSVVVVVSVVD